Protein AF-A0A090VUW4-F1 (afdb_monomer_lite)

Sequence (175 aa):
MKHIAIIALMTLSLCFFSTKTYAQLHTTPECGNNFSLKWSTFPENSNEYGWHPGTLSNTFTNVDNSDVDVTVSFTGETNSFGFWAGNTPKIGTKSSYLYKGIDLLTNGFNSTGITCTITFSKPVYALSFDIHHINVYNVNGDKYTITGKNTKGDTIYLNLPLLHHLHILLIVQQV

Radius of gyration: 23.92 Å; chains: 1; bounding box: 79×55×37 Å

Structure (mmCIF, N/CA/C/O backbone):
data_AF-A0A090VUW4-F1
#
_entry.id   AF-A0A090VUW4-F1
#
loop_
_atom_site.group_PDB
_atom_site.id
_atom_site.type_symbol
_atom_site.label_atom_id
_atom_site.label_alt_id
_atom_site.label_comp_id
_atom_site.label_asym_id
_atom_site.label_entity_id
_atom_site.label_seq_id
_atom_site.pdbx_PDB_ins_code
_atom_site.Cartn_x
_atom_site.Cartn_y
_atom_site.Cartn_z
_atom_site.occupancy
_atom_site.B_iso_or_equiv
_atom_site.auth_seq_id
_atom_site.auth_comp_id
_atom_site.auth_asym_id
_atom_site.auth_atom_id
_atom_site.pdbx_PDB_model_num
ATOM 1 N N . MET A 1 1 ? -65.539 -36.735 12.644 1.00 59.44 1 MET A N 1
ATOM 2 C CA . MET A 1 1 ? -65.128 -35.652 11.714 1.00 59.44 1 MET A CA 1
ATOM 3 C C . MET A 1 1 ? -64.480 -34.450 12.408 1.00 59.44 1 MET A C 1
ATOM 5 O O . MET A 1 1 ? -63.502 -33.945 11.881 1.00 59.44 1 MET A O 1
ATOM 9 N N . LYS A 1 2 ? -64.949 -34.012 13.590 1.00 58.25 2 LYS A N 1
ATOM 10 C CA . LYS A 1 2 ? -64.397 -32.833 14.297 1.00 58.25 2 LYS A CA 1
ATOM 11 C C . LYS A 1 2 ? -62.899 -32.942 14.647 1.00 58.25 2 LYS A C 1
ATOM 13 O O . LYS A 1 2 ? -62.166 -31.985 14.452 1.00 58.25 2 LYS A O 1
ATOM 18 N N . HIS A 1 3 ? -62.427 -34.115 15.075 1.00 57.66 3 HIS A N 1
ATOM 19 C CA . HIS A 1 3 ? -61.011 -34.321 15.426 1.00 57.66 3 HIS A CA 1
ATOM 20 C C . HIS A 1 3 ? -60.059 -34.297 14.220 1.00 57.66 3 HIS A C 1
ATOM 22 O O . HIS A 1 3 ? -58.948 -33.796 14.336 1.00 57.66 3 HIS A O 1
ATOM 28 N N . ILE A 1 4 ? -60.509 -34.767 13.052 1.00 71.56 4 ILE A N 1
ATOM 29 C CA . ILE A 1 4 ? -59.705 -34.762 11.817 1.00 71.56 4 ILE A CA 1
ATOM 30 C C . ILE A 1 4 ? -59.517 -33.322 11.320 1.00 71.56 4 ILE A C 1
ATOM 32 O O . ILE A 1 4 ? -58.422 -32.949 10.916 1.00 71.56 4 ILE A O 1
ATOM 36 N N . ALA A 1 5 ? -60.562 -32.494 11.426 1.00 72.06 5 ALA A N 1
ATOM 37 C CA . ALA A 1 5 ? -60.497 -31.080 11.063 1.00 72.06 5 ALA A CA 1
ATOM 38 C C . ALA A 1 5 ? -59.528 -30.287 11.957 1.00 72.06 5 ALA A C 1
ATOM 40 O O . ALA A 1 5 ? -58.785 -29.452 11.456 1.00 72.06 5 ALA A O 1
ATOM 41 N N . ILE A 1 6 ? -59.493 -30.577 13.263 1.00 72.19 6 ILE A N 1
ATOM 42 C CA . ILE A 1 6 ? -58.576 -29.912 14.203 1.00 72.19 6 ILE A CA 1
ATOM 43 C C . ILE A 1 6 ? -57.121 -30.299 13.910 1.00 72.19 6 ILE A C 1
ATOM 45 O O . ILE A 1 6 ? -56.259 -29.426 13.858 1.00 72.19 6 ILE A O 1
ATOM 49 N N . ILE A 1 7 ? -56.852 -31.583 13.653 1.00 74.00 7 ILE A N 1
ATOM 50 C CA . ILE A 1 7 ? -55.501 -32.058 13.316 1.00 74.00 7 ILE A CA 1
ATOM 51 C C . ILE A 1 7 ? -55.029 -31.445 11.992 1.00 74.00 7 ILE A C 1
ATOM 53 O O . ILE A 1 7 ? -53.901 -30.967 11.925 1.00 74.00 7 ILE A O 1
ATOM 57 N N . ALA A 1 8 ? -55.900 -31.387 10.978 1.00 74.25 8 ALA A N 1
ATOM 58 C CA . ALA A 1 8 ? -55.597 -30.751 9.696 1.00 74.25 8 ALA A CA 1
ATOM 59 C C . ALA A 1 8 ? -55.332 -29.240 9.831 1.00 74.25 8 ALA A C 1
ATOM 61 O O . ALA A 1 8 ? -54.464 -28.703 9.148 1.00 74.25 8 ALA A O 1
ATOM 62 N N . LEU A 1 9 ? -56.045 -28.552 10.729 1.00 70.31 9 LEU A N 1
ATOM 63 C CA . LEU A 1 9 ? -55.838 -27.126 10.987 1.00 70.31 9 LEU A CA 1
ATOM 64 C C . LEU A 1 9 ? -54.503 -26.864 11.707 1.00 70.31 9 LEU A C 1
ATOM 66 O O . LEU A 1 9 ? -53.804 -25.906 11.380 1.00 70.31 9 LEU A O 1
ATOM 70 N N . MET A 1 10 ? -54.117 -27.736 12.646 1.00 68.31 10 MET A N 1
ATOM 71 C CA . MET A 1 10 ? -52.836 -27.628 13.355 1.00 68.31 10 MET A CA 1
ATOM 72 C C . MET A 1 10 ? -51.636 -27.935 12.448 1.00 68.31 10 MET A C 1
ATOM 74 O O . MET A 1 10 ? -50.634 -27.226 12.518 1.00 68.31 10 MET A O 1
ATOM 78 N N . THR A 1 11 ? -51.722 -28.933 11.563 1.00 63.84 11 THR A N 1
ATOM 79 C CA . THR A 1 11 ? -50.642 -29.220 10.601 1.00 63.84 11 THR A CA 1
ATOM 80 C C . THR A 1 11 ? -50.518 -28.141 9.532 1.00 63.84 11 THR A C 1
ATOM 82 O O . THR A 1 11 ? -49.400 -27.757 9.196 1.00 63.84 11 THR A O 1
ATOM 85 N N . LEU A 1 12 ? -51.636 -27.582 9.060 1.00 65.81 12 LEU A N 1
ATOM 86 C CA . LEU A 1 12 ? -51.623 -26.475 8.105 1.00 65.81 12 LEU A CA 1
ATOM 87 C C . LEU A 1 12 ? -50.985 -25.211 8.711 1.00 65.81 12 LEU A C 1
ATOM 89 O O . LEU A 1 12 ? -50.201 -24.541 8.046 1.00 65.81 12 LEU A O 1
ATOM 93 N N . SER A 1 13 ? -51.238 -24.936 9.996 1.00 63.19 13 SER A N 1
ATOM 94 C CA . SER A 1 13 ? -50.606 -23.833 10.734 1.00 63.19 13 SER A CA 1
ATOM 95 C C . SER A 1 13 ? -49.080 -23.955 10.802 1.00 63.19 13 SER A C 1
ATOM 97 O O . SER A 1 13 ? -48.398 -22.938 10.776 1.00 63.19 13 SER A O 1
ATOM 99 N N . LEU A 1 14 ? -48.520 -25.164 10.883 1.00 61.06 14 LEU A N 1
ATOM 100 C CA . LEU A 1 14 ? -47.067 -25.369 10.981 1.00 61.06 14 LEU A CA 1
ATOM 101 C C . LEU A 1 14 ? -46.339 -25.149 9.642 1.00 61.06 14 LEU A C 1
ATOM 103 O O . LEU A 1 14 ? -45.144 -24.862 9.637 1.00 61.06 14 LEU A O 1
ATOM 107 N N . CYS A 1 15 ? -47.047 -25.222 8.510 1.00 60.03 15 CYS A N 1
ATOM 108 C CA . CYS A 1 15 ? -46.470 -24.996 7.182 1.00 60.03 15 CYS A CA 1
ATOM 109 C C . CYS A 1 15 ? -46.322 -23.508 6.810 1.00 60.03 15 CYS A C 1
ATOM 111 O O . CYS A 1 15 ? -45.575 -23.197 5.884 1.00 60.03 15 CYS A O 1
ATOM 113 N N . PHE A 1 16 ? -46.991 -22.588 7.518 1.00 57.22 16 PHE A N 1
ATOM 114 C CA . PHE A 1 16 ? -47.001 -21.153 7.185 1.00 57.22 16 PHE A CA 1
ATOM 115 C C . PHE A 1 16 ? -46.024 -20.287 8.000 1.00 57.22 16 PHE A C 1
ATOM 117 O O . PHE A 1 16 ? -45.902 -19.097 7.719 1.00 57.22 16 PHE A O 1
ATOM 124 N N . PHE A 1 17 ? -45.278 -20.860 8.952 1.00 53.81 17 PHE A N 1
ATOM 125 C CA . PHE A 1 17 ? -44.336 -20.113 9.805 1.00 53.81 17 PHE A CA 1
ATOM 126 C C . PHE A 1 17 ? -42.871 -20.537 9.639 1.00 53.81 17 PHE A C 1
ATOM 128 O O . PHE A 1 17 ? -42.097 -20.492 10.593 1.00 53.81 17 PHE A O 1
ATOM 135 N N . SER A 1 18 ? -42.449 -20.917 8.430 1.00 53.94 18 SER A N 1
ATOM 136 C CA . SER A 1 18 ? -41.012 -20.980 8.142 1.00 53.94 18 SER A CA 1
ATOM 137 C C . SER A 1 18 ? -40.482 -19.554 7.981 1.00 53.94 18 SER A C 1
ATOM 139 O O . SER A 1 18 ? -40.460 -18.992 6.885 1.00 53.94 18 SER A O 1
ATOM 141 N N . THR A 1 19 ? -40.086 -18.930 9.090 1.00 54.97 19 THR A N 1
ATOM 142 C CA . THR A 1 19 ? -39.249 -17.735 9.028 1.00 54.97 19 THR A CA 1
ATOM 143 C C . THR A 1 19 ? -37.895 -18.174 8.485 1.00 54.97 19 THR A C 1
ATOM 145 O O . THR A 1 19 ? -37.167 -18.946 9.107 1.00 54.97 19 THR A O 1
ATOM 148 N N . LYS A 1 20 ? -37.553 -17.722 7.275 1.00 49.62 20 LYS A N 1
ATOM 149 C CA . LYS A 1 20 ? -36.184 -17.851 6.778 1.00 49.62 20 LYS A CA 1
ATOM 150 C C . LYS A 1 20 ? -35.304 -16.946 7.630 1.00 49.62 20 LYS A C 1
ATOM 152 O O . LYS A 1 20 ? -35.172 -15.759 7.353 1.00 49.62 20 LYS A O 1
ATOM 157 N N . THR A 1 21 ? -34.733 -17.496 8.693 1.00 44.00 21 THR A N 1
ATOM 158 C CA . THR A 1 21 ? -33.637 -16.850 9.403 1.00 44.00 21 THR A CA 1
ATOM 159 C C . THR A 1 21 ? -32.413 -16.969 8.512 1.00 44.00 21 THR A C 1
ATOM 161 O O . THR A 1 21 ? -31.822 -18.043 8.388 1.00 44.00 21 THR A O 1
ATOM 164 N N . TYR A 1 22 ? -32.048 -15.878 7.849 1.00 49.22 22 TYR A N 1
ATOM 165 C CA . TYR A 1 22 ? -30.701 -15.760 7.320 1.00 49.22 22 TYR A CA 1
ATOM 166 C C . TYR A 1 22 ? -29.772 -15.771 8.530 1.00 49.22 22 TYR A C 1
ATOM 168 O O . TYR A 1 22 ? -29.845 -14.881 9.376 1.00 49.22 22 TYR A O 1
ATOM 176 N N . ALA A 1 23 ? -28.948 -16.809 8.655 1.00 37.44 23 ALA A N 1
ATOM 177 C CA . ALA A 1 23 ? -27.811 -16.751 9.553 1.00 37.44 23 ALA A CA 1
ATOM 178 C C . ALA A 1 23 ? -26.905 -15.646 9.009 1.00 37.44 23 ALA A C 1
ATOM 180 O O . ALA A 1 23 ? -26.204 -15.835 8.015 1.00 37.44 23 ALA A O 1
ATOM 181 N N . GLN A 1 24 ? -26.983 -14.461 9.605 1.00 41.06 24 GLN A N 1
ATOM 182 C CA . GLN A 1 24 ? -25.953 -13.468 9.395 1.00 41.06 24 GLN A CA 1
ATOM 183 C C . GLN A 1 24 ? -24.722 -14.028 10.100 1.00 41.06 24 GLN A C 1
ATOM 185 O O . GLN A 1 24 ? -24.706 -14.145 11.323 1.00 41.06 24 GLN A O 1
ATOM 190 N N . LEU A 1 25 ? -23.732 -14.463 9.317 1.00 43.09 25 LEU A N 1
ATOM 191 C CA . LEU A 1 25 ? -22.517 -15.097 9.836 1.00 43.09 25 LEU A CA 1
ATOM 192 C C . LEU A 1 25 ? -21.765 -14.167 10.810 1.00 43.09 25 LEU A C 1
ATOM 194 O O . LEU A 1 25 ? -20.979 -14.639 11.622 1.00 43.09 25 LEU A O 1
ATOM 198 N N . HIS A 1 26 ? -22.060 -12.860 10.763 1.00 39.75 26 HIS A N 1
ATOM 199 C CA . HIS A 1 26 ? -21.433 -11.813 11.560 1.00 39.75 26 HIS A CA 1
ATOM 200 C C . HIS A 1 26 ? -22.448 -10.751 11.987 1.00 39.75 26 HIS A C 1
ATOM 202 O O . HIS A 1 26 ? -23.434 -10.504 11.291 1.00 39.75 26 HIS A O 1
ATOM 208 N N . THR A 1 27 ? -22.179 -10.066 13.096 1.00 49.16 27 THR A N 1
ATOM 209 C CA . THR A 1 27 ? -22.917 -8.858 13.482 1.00 49.16 27 THR A CA 1
ATOM 210 C C . THR A 1 27 ? -22.708 -7.763 12.442 1.00 49.16 27 THR A C 1
ATOM 212 O O . THR A 1 27 ? -21.578 -7.533 12.013 1.00 49.16 27 THR A O 1
ATOM 215 N N . THR A 1 28 ? -23.778 -7.072 12.044 1.00 46.66 28 THR A N 1
ATOM 216 C CA . THR A 1 28 ? -23.680 -5.884 11.188 1.00 46.66 28 THR A CA 1
ATOM 217 C C . THR A 1 28 ? -22.814 -4.852 11.910 1.00 46.66 28 THR A C 1
ATOM 219 O O . THR A 1 28 ? -23.179 -4.458 13.019 1.00 46.66 28 THR A O 1
ATOM 222 N N . PRO A 1 29 ? -21.668 -4.434 11.353 1.00 49.44 29 PRO A N 1
ATOM 223 C CA . PRO A 1 29 ? -20.872 -3.396 11.981 1.00 49.44 29 PRO A CA 1
ATOM 224 C C . PRO A 1 29 ? -21.664 -2.093 11.993 1.00 49.44 29 PRO A C 1
ATOM 226 O O . PRO A 1 29 ? -22.436 -1.811 11.071 1.00 49.44 29 PRO A O 1
ATOM 229 N N . GLU A 1 30 ? -21.469 -1.296 13.039 1.00 52.00 30 GLU A N 1
ATOM 230 C CA . GLU A 1 30 ? -22.034 0.045 13.089 1.00 52.00 30 GLU A CA 1
ATOM 231 C C . GLU A 1 30 ? -21.544 0.850 11.878 1.00 52.00 30 GLU A C 1
ATOM 233 O O . GLU A 1 30 ? -20.402 0.714 11.423 1.00 52.00 30 GLU A O 1
ATOM 238 N N . CYS A 1 31 ? -22.444 1.653 11.313 1.00 41.19 31 CYS A N 1
ATOM 239 C CA . CYS A 1 31 ? -22.185 2.490 10.151 1.00 41.19 31 CYS A CA 1
ATOM 240 C C . CYS A 1 31 ? -21.136 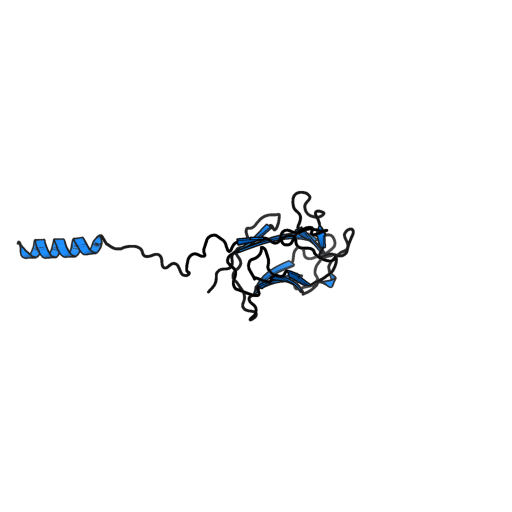3.554 10.532 1.00 41.19 31 CYS A C 1
ATOM 242 O O . CYS A 1 31 ? -21.483 4.634 10.995 1.00 41.19 31 CYS A O 1
ATOM 244 N N . GLY A 1 32 ? -19.852 3.207 10.417 1.00 48.25 32 GLY A N 1
ATOM 245 C CA . GLY A 1 32 ? -18.734 4.011 10.926 1.00 48.25 32 GLY A CA 1
ATOM 246 C C . GLY A 1 32 ? -17.346 3.367 10.805 1.00 48.25 32 GLY A C 1
ATOM 247 O O . GLY A 1 32 ? -16.353 4.078 10.857 1.00 48.25 32 GLY A O 1
ATOM 248 N N . ASN A 1 33 ? -17.246 2.056 10.556 1.00 59.53 33 ASN A N 1
ATOM 249 C CA . ASN A 1 33 ? -15.958 1.348 10.421 1.00 59.53 33 ASN A CA 1
ATOM 250 C C . ASN A 1 33 ? -15.387 1.331 8.985 1.00 59.53 33 ASN A C 1
ATOM 252 O O . ASN A 1 33 ? -14.652 0.408 8.617 1.00 59.53 33 ASN A O 1
ATOM 256 N N . ASN A 1 34 ? -15.771 2.316 8.168 1.00 68.50 34 ASN A N 1
ATOM 257 C CA . ASN A 1 34 ? -15.229 2.535 6.829 1.00 68.50 34 ASN A CA 1
ATOM 258 C C . ASN A 1 34 ? -14.196 3.659 6.910 1.00 68.50 34 ASN A C 1
ATOM 260 O O . ASN A 1 34 ? -14.567 4.811 7.128 1.00 68.50 34 ASN A O 1
ATOM 264 N N . PHE A 1 35 ? -12.928 3.323 6.709 1.00 76.69 35 PHE A N 1
ATOM 265 C CA . PHE A 1 35 ? -11.821 4.278 6.755 1.00 76.69 35 PHE A CA 1
ATOM 266 C C . PHE A 1 35 ? -11.252 4.507 5.357 1.00 76.69 35 PHE A C 1
ATOM 268 O O . PHE A 1 35 ? -11.381 3.645 4.484 1.00 76.69 35 PHE A O 1
ATOM 275 N N . SER A 1 36 ? -10.591 5.641 5.136 1.00 82.50 36 SER A N 1
ATOM 276 C CA . SER A 1 36 ? -9.929 5.941 3.870 1.00 82.50 36 SER A CA 1
ATOM 277 C C . SER A 1 36 ? -8.526 6.486 4.088 1.00 82.50 36 SER A C 1
ATOM 279 O O . SER A 1 36 ? -8.329 7.489 4.769 1.00 82.50 36 SER A O 1
ATOM 281 N N . LEU A 1 37 ? -7.540 5.910 3.400 1.00 86.75 37 LEU A N 1
ATOM 282 C CA . LEU A 1 37 ? -6.217 6.529 3.316 1.00 86.75 37 LEU A CA 1
ATOM 283 C C . LEU A 1 37 ? -6.250 7.642 2.267 1.00 86.75 37 LEU A C 1
ATOM 285 O O . LEU A 1 37 ? -6.128 7.393 1.069 1.00 86.75 37 LEU A O 1
ATOM 289 N N . LYS A 1 38 ? -6.443 8.886 2.715 1.00 88.81 38 LYS A N 1
ATOM 290 C CA . LYS A 1 38 ? -6.396 10.070 1.847 1.00 88.81 38 LYS A CA 1
ATOM 291 C C . LYS A 1 38 ? -4.948 10.457 1.576 1.00 88.81 38 LYS A C 1
ATOM 293 O O . LYS A 1 38 ? -4.276 11.063 2.410 1.00 88.81 38 LYS A O 1
ATOM 298 N N . TRP A 1 39 ? -4.458 10.092 0.399 1.00 90.56 39 TRP A N 1
ATOM 299 C CA . TRP A 1 39 ? -3.074 10.340 0.021 1.00 90.56 39 TRP A CA 1
ATOM 300 C C . TRP A 1 39 ? -2.781 11.825 -0.210 1.00 90.56 39 TRP A C 1
ATOM 302 O O . TRP A 1 39 ? -3.442 12.494 -1.009 1.00 90.56 39 TRP A O 1
ATOM 312 N N . SER A 1 40 ? -1.723 12.327 0.427 1.00 90.94 40 SER A N 1
ATOM 313 C CA . SER A 1 40 ? -1.212 13.679 0.216 1.00 90.94 40 SER A CA 1
ATOM 314 C C . SER A 1 40 ? 0.311 13.693 0.127 1.00 90.94 40 SER A C 1
ATOM 316 O O . SER A 1 40 ? 1.008 13.121 0.957 1.00 90.94 40 SER A O 1
ATOM 318 N N . THR A 1 41 ? 0.857 14.373 -0.883 1.00 88.69 41 THR A N 1
ATOM 319 C CA . THR A 1 41 ? 2.307 14.613 -0.983 1.00 88.69 41 THR A CA 1
ATOM 320 C C . THR A 1 41 ? 2.805 15.510 0.153 1.00 88.69 41 THR A C 1
ATOM 322 O O . THR A 1 41 ? 3.944 15.368 0.588 1.00 88.69 41 THR A O 1
ATOM 325 N N . PHE A 1 42 ? 1.940 16.400 0.641 1.00 89.62 42 PHE A N 1
ATOM 326 C CA . PHE A 1 42 ? 2.205 17.322 1.737 1.00 89.62 42 PHE A CA 1
ATOM 327 C C . PHE A 1 42 ? 0.995 17.291 2.676 1.00 89.62 42 PHE A C 1
ATOM 329 O O . PHE A 1 42 ? 0.076 18.080 2.484 1.00 89.62 42 PHE A O 1
ATOM 336 N N . PRO A 1 43 ? 0.925 16.328 3.611 1.00 90.50 43 PRO A N 1
ATOM 337 C CA . PRO A 1 43 ? -0.181 16.253 4.559 1.00 90.50 43 PRO A CA 1
ATOM 338 C C . PRO A 1 43 ? -0.294 17.533 5.392 1.00 90.50 43 PRO A C 1
ATOM 340 O O . PRO A 1 43 ? 0.678 17.932 6.033 1.00 90.50 43 PRO A O 1
ATOM 343 N N . GLU A 1 44 ? -1.470 18.160 5.398 1.00 89.06 44 GLU A N 1
ATOM 344 C CA . GLU A 1 44 ? -1.718 19.401 6.159 1.00 89.06 44 GLU A CA 1
ATOM 345 C C . GLU A 1 44 ? -2.583 19.180 7.411 1.00 89.06 44 GLU A C 1
ATOM 347 O O . GLU A 1 44 ? -2.687 20.052 8.273 1.00 89.06 44 GLU A O 1
ATOM 352 N N . ASN A 1 45 ? -3.208 18.009 7.531 1.00 86.38 45 ASN A N 1
ATOM 353 C CA . ASN A 1 45 ? -4.096 17.646 8.632 1.00 86.38 45 ASN A CA 1
ATOM 354 C C . ASN A 1 45 ? -3.911 16.173 9.038 1.00 86.38 45 ASN A C 1
ATOM 356 O O . ASN A 1 45 ? -3.215 15.408 8.374 1.00 86.38 45 ASN A O 1
ATOM 360 N N . SER A 1 46 ? -4.531 15.775 10.152 1.00 82.81 46 SER A N 1
ATOM 361 C CA . SER A 1 46 ? -4.349 14.452 10.769 1.00 82.81 46 SER A CA 1
ATOM 362 C C . SER A 1 46 ? -4.902 13.275 9.956 1.00 82.81 46 SER A C 1
ATOM 364 O O . SER A 1 46 ? -4.565 12.133 10.254 1.00 82.81 46 SER A O 1
ATOM 366 N N . ASN A 1 47 ? -5.741 13.543 8.949 1.00 85.19 47 ASN A N 1
ATOM 367 C CA . ASN A 1 47 ? -6.395 12.522 8.126 1.00 85.19 47 ASN A CA 1
ATOM 368 C C . ASN A 1 47 ? -5.881 12.532 6.680 1.00 85.19 47 ASN A C 1
ATOM 370 O O . ASN A 1 47 ? -6.545 12.029 5.775 1.00 85.19 47 ASN A O 1
ATOM 374 N N . GLU A 1 48 ? -4.703 13.115 6.464 1.00 90.38 48 GLU A N 1
ATOM 375 C CA . GLU A 1 48 ? -3.945 13.028 5.226 1.00 90.38 48 GLU A CA 1
ATOM 376 C C . GLU A 1 48 ? -2.658 12.247 5.465 1.00 90.38 48 GLU A C 1
ATOM 378 O O . GLU A 1 48 ? -1.952 12.444 6.454 1.00 90.38 48 GLU A O 1
ATOM 383 N N . TYR A 1 49 ? -2.332 11.360 4.530 1.00 92.06 49 TYR A N 1
ATOM 384 C CA . TYR A 1 49 ? -1.244 10.408 4.704 1.00 92.06 49 TYR A CA 1
ATOM 385 C C . TYR A 1 49 ? -0.200 10.578 3.612 1.00 92.06 49 TYR A C 1
ATOM 387 O O . TYR A 1 49 ? -0.514 10.562 2.421 1.00 92.06 49 TYR A O 1
ATOM 395 N N . GLY A 1 50 ? 1.048 10.757 4.044 1.00 92.56 50 GLY A N 1
ATOM 396 C CA . GLY A 1 50 ? 2.213 10.924 3.185 1.00 92.56 50 GLY A CA 1
ATOM 397 C C . GLY A 1 50 ? 2.942 9.614 2.896 1.00 92.56 50 GLY A C 1
ATOM 398 O O . GLY A 1 50 ? 2.892 8.665 3.674 1.00 92.56 50 GLY A O 1
ATOM 399 N N . TRP A 1 51 ? 3.694 9.574 1.799 1.00 93.44 51 TRP A N 1
ATOM 400 C CA . TRP A 1 51 ? 4.601 8.472 1.489 1.00 93.44 51 TRP A CA 1
ATOM 401 C C . TRP A 1 51 ? 5.933 9.026 1.016 1.00 93.44 51 TRP A C 1
ATOM 403 O O . TRP A 1 51 ? 5.997 9.711 -0.009 1.00 93.44 51 TRP A O 1
ATOM 413 N N . HIS A 1 52 ? 7.000 8.724 1.751 1.00 92.56 52 HIS A N 1
ATOM 414 C CA . HIS A 1 52 ? 8.335 9.126 1.335 1.00 92.56 52 HIS A CA 1
ATOM 415 C C . HIS A 1 52 ? 8.753 8.339 0.077 1.00 92.56 52 HIS A C 1
ATOM 417 O O . HIS A 1 52 ? 8.676 7.108 0.094 1.00 92.56 52 HIS A O 1
ATOM 423 N N . PRO A 1 53 ? 9.179 9.002 -1.015 1.00 93.25 53 PRO A N 1
ATOM 424 C CA . PRO A 1 53 ? 9.487 8.324 -2.272 1.00 93.25 53 PRO A CA 1
ATOM 425 C C . PRO A 1 53 ? 10.517 7.194 -2.128 1.00 93.25 53 PRO A C 1
ATOM 427 O O . PRO A 1 53 ? 11.595 7.392 -1.573 1.00 93.25 53 PRO A O 1
ATOM 430 N N . GLY A 1 54 ? 10.200 6.017 -2.667 1.00 93.31 54 GLY A N 1
ATOM 431 C CA . GLY A 1 54 ? 11.060 4.829 -2.656 1.00 93.31 54 GLY A CA 1
ATOM 432 C C . GLY A 1 54 ? 11.025 4.022 -1.357 1.00 93.31 54 GLY A C 1
ATOM 433 O O . GLY A 1 54 ? 11.578 2.924 -1.311 1.00 93.31 54 GLY A O 1
ATOM 434 N N . THR A 1 55 ? 10.358 4.513 -0.311 1.00 95.62 55 THR A N 1
ATOM 435 C CA . THR A 1 55 ? 10.168 3.741 0.918 1.00 95.62 55 THR A CA 1
ATOM 436 C C . THR A 1 55 ? 9.265 2.537 0.647 1.00 95.62 55 THR A C 1
ATOM 438 O O . THR A 1 55 ? 8.238 2.655 -0.020 1.00 95.62 55 THR A O 1
ATOM 441 N N . LEU A 1 56 ? 9.639 1.371 1.180 1.00 96.62 56 LEU A N 1
ATOM 442 C CA . LEU A 1 56 ? 8.918 0.112 0.958 1.00 96.62 56 LEU A CA 1
ATOM 443 C C . LEU A 1 56 ? 7.879 -0.205 2.035 1.00 96.62 56 LEU A C 1
ATOM 445 O O . LEU A 1 56 ? 7.095 -1.125 1.851 1.00 96.62 56 LEU A O 1
ATOM 449 N N . SER A 1 57 ? 7.859 0.518 3.152 1.00 96.06 57 SER A N 1
ATOM 450 C CA . SER A 1 57 ? 6.892 0.306 4.227 1.00 96.06 57 SER A CA 1
ATOM 451 C C . SER A 1 57 ? 6.615 1.603 4.971 1.00 96.06 57 SER A C 1
ATOM 453 O O . SER A 1 57 ? 7.551 2.333 5.289 1.00 96.06 57 SER A O 1
ATOM 455 N N . ASN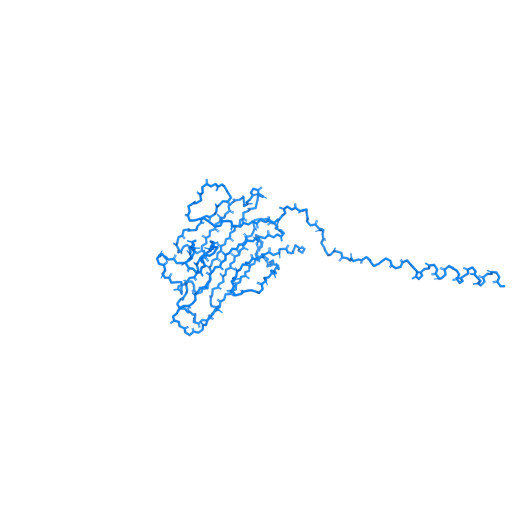 A 1 58 ? 5.354 1.863 5.300 1.00 95.88 58 ASN A N 1
ATOM 456 C CA . ASN A 1 58 ? 4.976 2.983 6.156 1.00 95.88 58 ASN A CA 1
ATOM 457 C C . ASN A 1 58 ? 3.821 2.588 7.081 1.00 95.88 58 ASN A C 1
ATOM 459 O O . ASN A 1 58 ? 2.978 1.774 6.700 1.00 95.88 58 ASN A O 1
ATOM 463 N N . THR A 1 59 ? 3.789 3.171 8.277 1.00 95.00 59 THR A N 1
ATOM 464 C CA . THR A 1 59 ? 2.717 2.969 9.257 1.00 95.00 59 THR A CA 1
ATOM 465 C C . THR A 1 59 ? 1.993 4.284 9.487 1.00 95.00 59 THR A C 1
ATOM 467 O O . THR A 1 59 ? 2.603 5.277 9.876 1.00 95.00 59 THR A O 1
ATOM 470 N N . PHE A 1 60 ? 0.684 4.268 9.268 1.00 92.75 60 PHE A N 1
ATOM 471 C CA . PHE A 1 60 ? -0.223 5.378 9.520 1.00 92.75 60 PHE A CA 1
ATOM 472 C C . PHE A 1 60 ? -0.939 5.131 10.834 1.00 92.75 60 PHE A C 1
ATOM 474 O O . PHE A 1 60 ? -1.632 4.127 10.973 1.00 92.75 60 PHE A O 1
ATOM 481 N N . THR A 1 61 ? -0.742 6.020 11.800 1.00 92.62 61 THR A N 1
ATOM 482 C CA . THR A 1 61 ? -1.314 5.869 13.138 1.00 92.62 61 THR A CA 1
ATOM 483 C C . THR A 1 61 ? -2.682 6.519 13.233 1.00 92.62 61 THR A C 1
ATOM 485 O O . THR A 1 61 ? -2.860 7.615 12.700 1.00 92.62 61 THR A O 1
ATOM 488 N N . ASN A 1 62 ? -3.599 5.896 13.973 1.00 87.44 62 ASN A N 1
ATOM 489 C CA . ASN A 1 62 ? -4.932 6.433 14.259 1.00 87.44 62 ASN A CA 1
ATOM 490 C C . ASN A 1 62 ? -5.681 6.919 12.998 1.00 87.44 62 ASN A C 1
ATOM 492 O O . ASN A 1 62 ? -6.121 8.069 12.914 1.00 87.44 62 ASN A O 1
ATOM 496 N N . VAL A 1 63 ? -5.778 6.050 11.987 1.00 87.12 63 VAL A N 1
ATOM 497 C CA . VAL A 1 63 ? -6.359 6.397 10.684 1.00 87.12 63 VAL A CA 1
ATOM 498 C C . VAL A 1 63 ? -7.807 6.855 10.853 1.00 87.12 63 VAL A C 1
ATOM 500 O O . VAL A 1 63 ? -8.594 6.152 11.479 1.00 87.12 63 VAL A O 1
ATOM 503 N N . ASP A 1 64 ? -8.159 8.028 10.322 1.00 84.12 64 ASP A N 1
ATOM 504 C CA . ASP A 1 64 ? -9.486 8.650 10.466 1.00 84.12 64 ASP A CA 1
ATOM 505 C C . ASP A 1 64 ? -9.999 8.741 11.927 1.00 84.12 64 ASP A C 1
ATOM 507 O O . ASP A 1 64 ? -11.204 8.704 12.174 1.00 84.12 64 ASP A O 1
ATOM 511 N N . ASN A 1 65 ? -9.101 8.898 12.909 1.00 84.06 65 ASN A N 1
ATOM 512 C CA . ASN A 1 65 ? -9.421 8.920 14.348 1.00 84.06 65 ASN A CA 1
ATOM 513 C C . ASN A 1 65 ? -10.085 7.628 14.875 1.00 84.06 65 ASN A C 1
ATOM 515 O O . ASN A 1 65 ? -10.908 7.674 15.789 1.00 84.06 65 ASN A O 1
ATOM 519 N N . SER A 1 66 ? -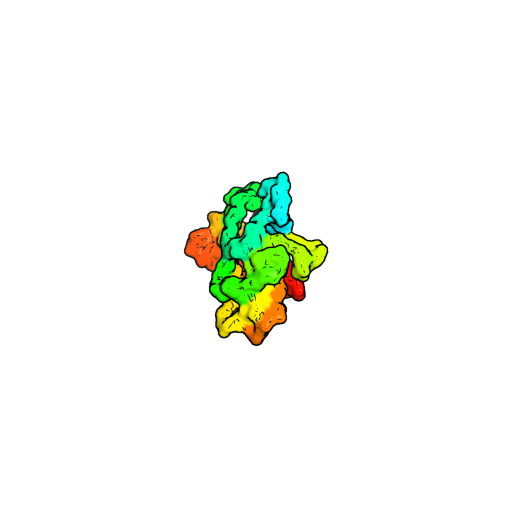9.759 6.479 14.284 1.00 81.62 66 SER A N 1
ATOM 520 C CA . SER A 1 66 ? -10.358 5.175 14.611 1.00 81.62 66 SER A CA 1
ATOM 521 C C . SER A 1 66 ? -9.654 4.382 15.720 1.00 81.62 66 SER A C 1
ATOM 523 O O . SER A 1 66 ? -10.058 3.264 16.043 1.00 81.62 66 SER A O 1
ATOM 525 N N . ASP A 1 67 ? -8.552 4.901 16.256 1.00 86.25 67 ASP A N 1
ATOM 526 C CA . ASP A 1 67 ? -7.556 4.180 17.051 1.00 86.25 67 ASP A CA 1
ATOM 527 C C . ASP A 1 67 ? -6.991 2.927 16.351 1.00 86.25 67 ASP A C 1
ATOM 529 O O . ASP A 1 67 ? -6.505 2.004 17.022 1.00 86.25 67 ASP A O 1
ATOM 533 N N . VAL A 1 68 ? -7.085 2.857 15.018 1.00 84.25 68 VAL A N 1
ATOM 534 C CA . VAL A 1 68 ? -6.494 1.801 14.192 1.00 84.25 68 VAL A CA 1
ATOM 535 C C . VAL A 1 68 ? -5.267 2.341 13.478 1.00 84.25 68 VAL A C 1
ATOM 537 O O . VAL A 1 68 ? -5.321 3.358 12.790 1.00 84.25 68 VAL A O 1
ATOM 540 N N . ASP A 1 69 ? -4.169 1.606 13.597 1.00 90.38 69 ASP A N 1
ATOM 541 C CA . ASP A 1 69 ? -2.962 1.856 12.829 1.00 90.38 69 ASP A CA 1
ATOM 542 C C . ASP A 1 69 ? -2.960 0.935 11.610 1.00 90.38 69 ASP A C 1
ATOM 544 O O . ASP A 1 69 ? -3.306 -0.250 11.704 1.00 90.38 69 ASP A O 1
ATOM 548 N N . VAL A 1 70 ? -2.557 1.483 10.468 1.00 89.75 70 VAL A N 1
ATOM 549 C CA . VAL A 1 70 ? -2.480 0.770 9.195 1.00 89.75 70 VAL A CA 1
ATOM 550 C C . VAL A 1 70 ? -1.044 0.799 8.696 1.00 89.75 70 VAL A C 1
ATOM 552 O O . VAL A 1 70 ? -0.498 1.862 8.408 1.00 89.75 70 VAL A O 1
ATOM 555 N N . THR A 1 71 ? -0.431 -0.371 8.553 1.00 93.06 71 THR A N 1
ATOM 556 C CA . THR A 1 71 ? 0.890 -0.517 7.936 1.00 93.06 71 THR A CA 1
ATOM 557 C C . THR A 1 71 ? 0.731 -1.027 6.516 1.00 93.06 71 THR A C 1
ATOM 559 O O . THR A 1 71 ? 0.177 -2.102 6.314 1.00 93.06 71 THR A O 1
ATOM 562 N N . VAL A 1 72 ? 1.256 -0.300 5.535 1.00 92.19 72 VAL A N 1
ATOM 563 C CA . VAL A 1 72 ? 1.334 -0.757 4.140 1.00 92.19 72 VAL A CA 1
ATOM 564 C C . VAL A 1 72 ? 2.788 -1.094 3.836 1.00 92.19 72 VAL A C 1
ATOM 566 O O . VAL A 1 72 ? 3.680 -0.320 4.182 1.00 92.19 72 VAL A O 1
ATOM 569 N N . SER A 1 73 ? 3.043 -2.239 3.202 1.00 94.44 73 SER A N 1
ATOM 570 C CA . SER A 1 73 ? 4.396 -2.712 2.897 1.00 94.44 73 SER A CA 1
ATOM 571 C C . SER A 1 73 ? 4.487 -3.413 1.545 1.00 94.44 73 SER A C 1
ATOM 573 O O . SER A 1 73 ? 3.564 -4.112 1.137 1.00 94.44 73 SER A O 1
ATOM 575 N N . PHE A 1 74 ? 5.621 -3.253 0.866 1.00 93.38 74 PHE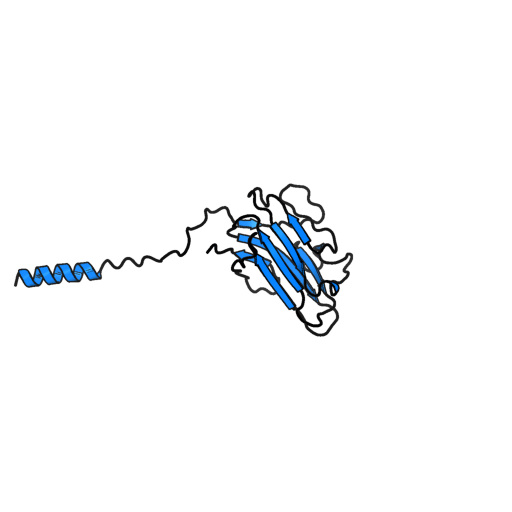 A N 1
ATOM 576 C CA . PHE A 1 74 ? 5.935 -3.869 -0.418 1.00 93.38 74 PHE A CA 1
ATOM 577 C C . PHE A 1 74 ? 7.119 -4.826 -0.268 1.00 93.38 74 PHE A 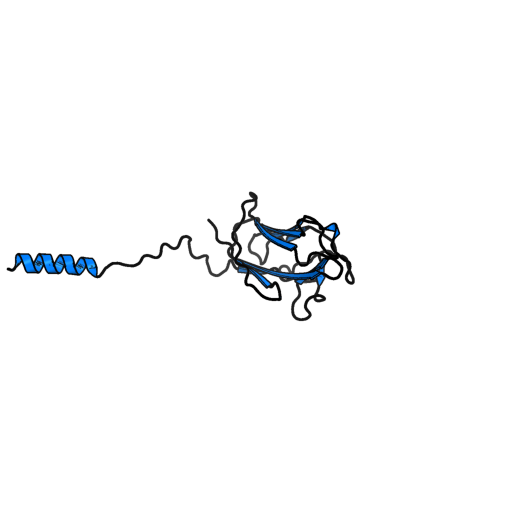C 1
ATOM 579 O O . PHE A 1 74 ? 8.171 -4.462 0.256 1.00 93.38 74 PHE A O 1
ATOM 586 N N . THR A 1 75 ? 6.952 -6.054 -0.753 1.00 93.81 75 THR A N 1
ATOM 587 C CA . THR A 1 75 ? 7.969 -7.121 -0.733 1.00 93.81 75 THR A CA 1
ATOM 588 C C . THR A 1 75 ? 8.006 -7.868 -2.071 1.00 93.81 75 THR A C 1
ATOM 590 O O . THR A 1 75 ? 7.223 -7.568 -2.976 1.00 93.81 75 THR A O 1
ATOM 593 N N . GLY A 1 76 ? 8.920 -8.833 -2.215 1.00 92.12 76 GLY A N 1
ATOM 594 C CA . GLY A 1 76 ? 9.146 -9.565 -3.463 1.00 92.12 76 GLY A CA 1
ATOM 595 C C . GLY A 1 76 ? 10.202 -8.877 -4.324 1.00 92.12 76 GLY A C 1
ATOM 596 O O . GLY A 1 76 ? 11.265 -8.506 -3.829 1.00 92.12 76 GLY A O 1
ATOM 597 N N . GLU A 1 77 ? 9.917 -8.685 -5.607 1.00 91.19 77 GLU A N 1
ATOM 598 C CA . GLU A 1 77 ? 10.845 -8.081 -6.570 1.00 91.19 77 GLU A CA 1
ATOM 599 C C . GLU A 1 77 ? 10.844 -6.543 -6.511 1.00 91.19 77 GLU A C 1
ATOM 601 O O . GLU A 1 77 ? 10.719 -5.874 -7.533 1.00 91.19 77 GLU A O 1
ATOM 606 N N . THR A 1 78 ? 10.995 -5.940 -5.330 1.00 93.19 78 THR A N 1
ATOM 607 C CA . THR A 1 78 ? 10.944 -4.471 -5.157 1.00 93.19 78 THR A CA 1
ATOM 608 C C . THR A 1 78 ? 12.079 -3.728 -5.868 1.00 93.19 78 THR A C 1
ATOM 610 O O . THR A 1 78 ? 11.925 -2.563 -6.216 1.00 93.19 78 THR A O 1
ATOM 613 N N . ASN A 1 79 ? 13.183 -4.408 -6.193 1.00 91.56 79 ASN A N 1
ATOM 614 C CA . ASN A 1 79 ? 14.243 -3.861 -7.051 1.00 91.56 79 ASN A CA 1
ATOM 615 C C . ASN A 1 79 ? 13.768 -3.571 -8.489 1.00 91.56 79 ASN A C 1
ATOM 617 O O . ASN A 1 79 ? 14.464 -2.887 -9.234 1.00 91.56 79 ASN A O 1
ATOM 621 N N . SER A 1 80 ? 12.602 -4.089 -8.891 1.00 88.62 80 SER A N 1
ATOM 622 C CA . SER A 1 80 ? 11.965 -3.747 -10.168 1.00 88.62 80 SER A CA 1
ATOM 623 C C . SER A 1 80 ? 11.324 -2.357 -10.169 1.00 88.62 80 SER A C 1
ATOM 625 O O . SER A 1 80 ? 10.956 -1.883 -11.248 1.00 88.62 80 SER A O 1
ATOM 627 N N . PHE A 1 81 ? 11.182 -1.698 -9.008 1.00 91.19 81 PHE A N 1
ATOM 628 C CA . PHE A 1 81 ? 10.613 -0.357 -8.937 1.00 91.19 81 PHE A CA 1
ATOM 629 C C . PHE A 1 81 ? 11.446 0.650 -9.734 1.00 91.19 81 PHE A C 1
ATOM 631 O O . PHE A 1 81 ? 12.672 0.703 -9.651 1.00 91.19 81 PHE A O 1
ATOM 638 N N . GLY A 1 82 ? 10.748 1.453 -10.528 1.00 88.25 82 GLY A N 1
ATOM 639 C CA . GLY A 1 82 ? 11.333 2.436 -11.420 1.00 88.25 82 GLY A CA 1
ATOM 640 C C . GLY A 1 82 ? 11.418 3.834 -10.815 1.00 88.25 82 GLY A C 1
ATOM 641 O O . GLY A 1 82 ? 10.962 4.123 -9.704 1.00 88.25 82 GLY A O 1
ATOM 642 N N . PHE A 1 83 ? 11.983 4.734 -11.614 1.00 89.12 83 PHE A N 1
ATOM 643 C CA . PHE A 1 83 ? 12.033 6.160 -11.328 1.00 89.12 83 PHE A CA 1
ATOM 644 C C . PHE A 1 83 ? 11.086 6.910 -12.263 1.00 89.12 83 PHE A C 1
ATOM 646 O O . PHE A 1 83 ? 11.211 6.819 -13.483 1.00 89.12 83 PHE A O 1
ATOM 653 N N . TRP A 1 84 ? 10.180 7.709 -11.698 1.00 79.88 84 TRP A N 1
ATOM 654 C CA . TRP A 1 84 ? 9.284 8.563 -12.477 1.00 79.88 84 TRP A CA 1
ATOM 655 C C . TRP A 1 84 ? 9.159 9.950 -11.857 1.00 79.88 84 TRP A C 1
ATOM 657 O O . TRP A 1 84 ? 8.166 10.270 -11.203 1.00 79.88 84 TRP A O 1
ATOM 667 N N . ALA A 1 85 ? 10.190 10.783 -12.032 1.00 82.19 85 ALA A N 1
ATOM 668 C CA . ALA A 1 85 ? 10.344 12.036 -11.283 1.00 82.19 85 ALA A CA 1
ATOM 669 C C . ALA A 1 85 ? 10.288 11.779 -9.760 1.00 82.19 85 ALA A C 1
ATOM 671 O O . ALA A 1 85 ? 9.506 12.386 -9.026 1.00 82.19 85 ALA A O 1
ATOM 672 N N . GLY A 1 86 ? 11.043 10.771 -9.318 1.00 87.69 86 GLY A N 1
ATOM 673 C CA . GLY A 1 86 ? 11.078 10.240 -7.955 1.00 87.69 86 GLY A CA 1
ATOM 674 C C . GLY A 1 86 ? 11.044 8.711 -7.949 1.00 87.69 86 GLY A C 1
ATOM 675 O O . GLY A 1 86 ? 10.420 8.109 -8.826 1.00 87.69 86 GLY A O 1
ATOM 676 N N . ASN A 1 87 ? 11.704 8.100 -6.964 1.00 92.38 87 ASN A N 1
ATOM 677 C CA . ASN A 1 87 ? 11.641 6.654 -6.748 1.00 92.38 87 ASN A CA 1
ATOM 678 C C . ASN A 1 87 ? 10.209 6.254 -6.374 1.00 92.38 87 ASN A C 1
ATOM 680 O O . ASN A 1 87 ? 9.593 6.902 -5.525 1.00 92.38 87 ASN A O 1
ATOM 684 N N . THR A 1 88 ? 9.675 5.209 -7.002 1.00 90.06 88 THR A N 1
ATOM 685 C CA . THR A 1 88 ? 8.413 4.587 -6.572 1.00 90.06 88 THR A CA 1
ATOM 686 C C . THR A 1 88 ? 8.698 3.468 -5.559 1.00 90.06 88 THR A C 1
ATOM 688 O O . THR A 1 88 ? 9.761 2.859 -5.668 1.00 90.06 88 THR A O 1
ATOM 691 N N . PRO A 1 89 ? 7.811 3.172 -4.589 1.00 93.12 89 PRO A N 1
ATOM 692 C CA . PRO A 1 89 ? 6.486 3.759 -4.362 1.00 93.12 89 PRO A CA 1
ATOM 693 C C . PRO A 1 89 ? 6.535 5.230 -3.937 1.00 93.12 89 PRO A C 1
ATOM 695 O O . PRO A 1 89 ? 7.432 5.635 -3.198 1.00 93.12 89 PRO A O 1
ATOM 698 N N . LYS A 1 90 ? 5.580 6.043 -4.393 1.00 92.44 90 LYS A N 1
ATOM 699 C CA . LYS A 1 90 ? 5.420 7.437 -3.943 1.00 92.44 90 LYS A CA 1
ATOM 700 C C . LYS A 1 90 ? 3.987 7.908 -4.113 1.00 92.44 90 LYS A C 1
ATOM 702 O O . LYS A 1 90 ? 3.276 7.375 -4.952 1.00 92.44 90 LYS A O 1
ATOM 707 N N . ILE A 1 91 ? 3.585 8.959 -3.406 1.00 90.81 91 ILE A N 1
ATOM 708 C CA . ILE A 1 91 ? 2.305 9.608 -3.710 1.00 90.81 91 ILE A CA 1
ATOM 709 C C . ILE A 1 91 ? 2.446 10.446 -4.971 1.00 90.81 91 ILE A C 1
ATOM 711 O O . ILE A 1 91 ? 3.361 11.267 -5.093 1.00 90.81 91 ILE A O 1
ATOM 715 N N . GLY A 1 92 ? 1.514 10.260 -5.895 1.00 83.25 92 GLY A N 1
ATOM 716 C CA . GLY A 1 92 ? 1.471 11.031 -7.118 1.00 83.25 92 GLY A CA 1
ATOM 717 C C . GLY A 1 92 ? 0.133 10.942 -7.833 1.00 83.25 92 GLY A C 1
ATOM 718 O O . GLY A 1 92 ? -0.820 10.305 -7.387 1.00 83.25 92 GLY A O 1
ATOM 719 N N . THR A 1 93 ? 0.084 11.671 -8.940 1.00 73.81 93 THR A N 1
ATOM 720 C CA . THR A 1 93 ? -1.009 11.695 -9.917 1.00 73.81 93 THR A CA 1
ATOM 721 C C . THR A 1 93 ? -0.475 11.360 -11.309 1.00 73.81 93 THR A C 1
ATOM 723 O O . THR A 1 93 ? -1.056 11.728 -12.328 1.00 73.81 93 THR A O 1
ATOM 726 N N . LYS A 1 94 ? 0.721 10.759 -11.388 1.00 69.06 94 LYS A N 1
ATOM 727 C CA . LYS A 1 94 ? 1.392 10.565 -12.678 1.00 69.06 94 LYS A CA 1
ATOM 728 C C . LYS A 1 94 ? 0.753 9.432 -13.459 1.00 69.06 94 LYS A C 1
ATOM 730 O O . LYS A 1 94 ? 0.604 9.536 -14.670 1.00 69.06 94 LYS A O 1
ATOM 735 N N . SER A 1 95 ? 0.347 8.395 -12.751 1.00 66.12 95 SER A N 1
ATOM 736 C CA . SER A 1 95 ? -0.393 7.254 -13.283 1.00 66.12 95 SER A CA 1
ATOM 737 C C . SER A 1 95 ? -1.896 7.529 -13.475 1.00 66.12 95 SER A C 1
ATOM 739 O O . SER A 1 95 ? -2.524 6.909 -14.327 1.00 66.12 95 SER A O 1
ATOM 741 N N . SER A 1 96 ? -2.459 8.479 -12.718 1.00 67.25 96 SER A N 1
ATOM 742 C CA . SER A 1 96 ? -3.851 8.924 -12.789 1.00 67.25 96 SER A CA 1
ATOM 743 C C . SER A 1 96 ? -3.937 10.417 -12.489 1.00 67.25 96 SER A C 1
ATOM 745 O O . SER A 1 96 ? -3.625 10.863 -11.387 1.00 67.25 96 SER A O 1
ATOM 747 N N . TYR A 1 97 ? -4.401 11.205 -13.460 1.00 66.44 97 TYR A N 1
ATOM 748 C CA . TYR A 1 97 ? -4.588 12.650 -13.284 1.00 66.44 97 TYR A CA 1
ATOM 749 C C . TYR A 1 97 ? -5.848 13.006 -12.483 1.00 66.44 97 TYR A C 1
ATOM 751 O O . TYR A 1 97 ? -6.005 14.157 -12.081 1.00 66.44 97 TYR A O 1
ATOM 759 N N . LEU A 1 98 ? -6.747 12.038 -12.278 1.00 65.25 98 LEU A N 1
ATOM 760 C CA . LEU A 1 98 ? -8.043 12.245 -11.631 1.00 65.25 98 LEU A CA 1
ATOM 761 C C . LEU A 1 98 ? -7.991 12.011 -10.116 1.00 65.25 98 LEU A C 1
ATOM 763 O O . LEU A 1 98 ? -8.749 12.643 -9.384 1.00 65.25 98 LEU A O 1
ATOM 767 N N . TYR A 1 99 ? -7.092 11.141 -9.644 1.00 70.62 99 TYR A N 1
ATOM 768 C CA . TYR A 1 99 ? -7.022 10.719 -8.243 1.00 70.62 99 TYR A CA 1
ATOM 769 C C . TYR A 1 99 ? -5.571 10.666 -7.758 1.00 70.62 99 TYR A C 1
ATOM 771 O O . TYR A 1 99 ? -4.662 10.355 -8.527 1.00 70.62 99 TYR A O 1
ATOM 779 N N . LYS A 1 100 ? -5.341 10.981 -6.478 1.00 81.25 100 LYS A N 1
ATOM 780 C CA . LYS A 1 100 ? -4.034 10.800 -5.830 1.00 81.25 100 LYS A CA 1
ATOM 781 C C . LYS A 1 100 ? -3.944 9.374 -5.303 1.00 81.25 100 LYS A C 1
ATOM 783 O O . LYS A 1 100 ? -4.835 8.943 -4.584 1.00 81.25 100 LYS A O 1
ATOM 788 N N . GLY A 1 101 ? -2.854 8.687 -5.615 1.00 86.69 101 GLY A N 1
ATOM 789 C CA . GLY A 1 101 ? -2.605 7.309 -5.197 1.00 86.69 101 GLY A CA 1
ATOM 790 C C . GLY A 1 101 ? -1.141 7.079 -4.868 1.00 86.69 101 GLY A C 1
ATOM 791 O O . GLY A 1 101 ? -0.293 7.947 -5.108 1.00 86.69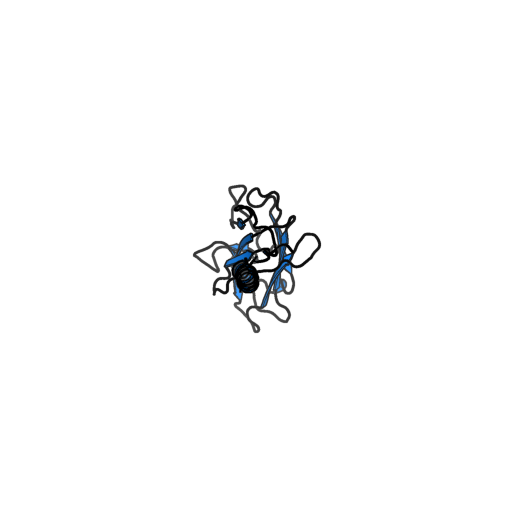 101 GLY A O 1
ATOM 792 N N . ILE A 1 102 ? -0.832 5.892 -4.347 1.00 89.31 102 ILE A N 1
ATOM 793 C CA . ILE A 1 102 ? 0.546 5.401 -4.370 1.00 89.31 102 ILE A CA 1
ATOM 794 C C . ILE A 1 102 ? 0.859 4.977 -5.807 1.00 89.31 102 ILE A C 1
ATOM 796 O O . ILE A 1 102 ? 0.369 3.957 -6.285 1.00 89.31 102 ILE A O 1
ATOM 800 N N . ASP A 1 103 ? 1.693 5.763 -6.478 1.00 87.94 103 ASP A N 1
ATOM 801 C CA . ASP A 1 103 ? 2.242 5.468 -7.792 1.00 87.94 103 ASP A CA 1
ATOM 802 C C . ASP A 1 103 ? 3.350 4.418 -7.667 1.00 87.94 103 ASP A C 1
ATOM 804 O O . ASP A 1 103 ? 4.364 4.617 -6.985 1.00 87.94 103 ASP A O 1
ATOM 808 N N . LEU A 1 104 ? 3.161 3.316 -8.385 1.00 87.19 104 LEU A N 1
ATOM 809 C CA . LEU A 1 104 ? 4.102 2.225 -8.568 1.00 87.19 104 LEU A CA 1
ATOM 810 C C . LEU A 1 104 ? 4.503 2.183 -10.042 1.00 87.19 104 LEU A C 1
ATOM 812 O O . LEU A 1 104 ? 3.675 1.924 -10.912 1.00 87.19 104 LEU A O 1
ATOM 816 N N . LEU A 1 105 ? 5.779 2.417 -10.326 1.00 86.69 105 LEU A N 1
ATOM 817 C CA . LEU A 1 105 ? 6.353 2.174 -11.642 1.00 86.69 105 LEU A CA 1
ATOM 818 C C . LEU A 1 105 ? 7.213 0.922 -11.544 1.00 86.69 105 LEU A C 1
ATOM 820 O O . LEU A 1 105 ? 8.029 0.834 -10.632 1.00 86.69 105 LEU A O 1
ATOM 824 N N . THR A 1 106 ? 7.100 -0.007 -12.489 1.00 85.81 106 THR A N 1
ATOM 825 C CA . THR A 1 106 ? 8.021 -1.150 -12.563 1.00 85.81 106 THR A CA 1
ATOM 826 C C . THR A 1 106 ? 8.643 -1.331 -13.931 1.00 85.81 106 THR A C 1
ATOM 828 O O . THR A 1 106 ? 8.024 -1.077 -14.963 1.00 85.81 106 THR A O 1
ATOM 831 N N . ASN A 1 107 ? 9.862 -1.862 -13.921 1.00 85.44 107 ASN A N 1
ATOM 832 C CA . ASN A 1 107 ? 10.630 -2.213 -15.111 1.00 85.44 107 ASN A CA 1
ATOM 833 C C . ASN A 1 107 ? 10.435 -3.687 -15.534 1.00 85.44 107 ASN A C 1
ATOM 835 O O . ASN A 1 107 ? 11.281 -4.223 -16.245 1.00 85.44 107 ASN A O 1
ATOM 839 N N . GLY A 1 108 ? 9.346 -4.333 -15.100 1.00 80.06 108 GLY A N 1
ATOM 840 C CA . GLY A 1 108 ? 9.017 -5.746 -15.344 1.00 80.06 108 GLY A CA 1
ATOM 841 C C . GLY A 1 108 ? 9.493 -6.708 -14.248 1.00 80.06 108 GLY A C 1
ATOM 842 O O . GLY A 1 108 ? 10.247 -6.321 -13.354 1.00 80.06 108 GLY A O 1
ATOM 843 N N . PHE A 1 109 ? 9.031 -7.963 -14.314 1.00 83.06 109 PHE A N 1
ATOM 844 C CA . PHE A 1 109 ? 9.266 -8.983 -13.281 1.00 83.06 109 PHE A CA 1
ATOM 845 C C . PHE A 1 109 ? 9.887 -10.262 -13.840 1.00 83.06 109 PHE A C 1
ATOM 847 O O . PHE A 1 109 ? 9.494 -10.767 -14.896 1.00 83.06 109 PHE A O 1
ATOM 854 N N . ASN A 1 110 ? 10.780 -10.861 -13.061 1.00 82.38 110 ASN A N 1
ATOM 855 C CA . ASN A 1 110 ? 11.465 -12.101 -13.406 1.00 82.38 110 ASN A CA 1
ATOM 856 C C . ASN A 1 110 ? 10.736 -13.352 -12.885 1.00 82.38 110 ASN A C 1
ATOM 858 O O . ASN A 1 110 ? 10.888 -14.429 -13.456 1.00 82.38 110 ASN A O 1
ATOM 862 N N . SER A 1 111 ? 9.932 -13.241 -11.822 1.00 83.25 111 SER A N 1
ATOM 863 C CA . SER A 1 111 ? 9.319 -14.384 -11.130 1.00 83.25 111 SER A CA 1
ATOM 864 C C . SER A 1 111 ? 7.965 -14.054 -10.467 1.00 83.25 111 SER A C 1
ATOM 866 O O . SER A 1 111 ? 6.946 -14.019 -11.165 1.00 83.25 111 SER A O 1
ATOM 868 N N . THR A 1 112 ? 7.935 -13.872 -9.144 1.00 81.12 112 THR A N 1
ATOM 869 C CA . THR A 1 112 ? 6.767 -13.733 -8.262 1.00 81.12 112 THR A CA 1
ATOM 870 C C . THR A 1 112 ? 6.144 -12.341 -8.283 1.00 81.12 112 THR A C 1
ATOM 872 O O . THR A 1 112 ? 4.981 -12.205 -7.913 1.00 81.12 112 THR A O 1
ATOM 875 N N . GLY A 1 113 ? 6.874 -11.326 -8.752 1.00 86.50 113 GLY A N 1
ATOM 876 C CA . GLY A 1 113 ? 6.391 -9.948 -8.782 1.00 86.50 113 GLY A CA 1
ATOM 877 C C . GLY A 1 113 ? 6.445 -9.258 -7.419 1.00 86.50 113 GLY A C 1
ATOM 878 O O . GLY A 1 113 ? 7.319 -9.542 -6.595 1.00 86.50 113 GLY A O 1
ATOM 879 N N . ILE A 1 114 ? 5.528 -8.317 -7.190 1.00 86.88 114 ILE A N 1
ATOM 880 C CA . ILE A 1 114 ? 5.462 -7.522 -5.957 1.00 86.88 114 ILE A CA 1
ATOM 881 C C . ILE A 1 114 ? 4.256 -7.940 -5.121 1.00 86.88 114 ILE A C 1
ATOM 883 O O . ILE A 1 114 ? 3.143 -8.117 -5.617 1.00 86.88 114 ILE A O 1
ATOM 887 N N . THR A 1 115 ? 4.472 -8.044 -3.813 1.00 88.25 115 THR A N 1
ATOM 888 C CA . THR A 1 115 ? 3.399 -8.236 -2.836 1.00 88.25 115 THR A CA 1
ATOM 889 C C . THR A 1 115 ? 3.225 -6.974 -2.003 1.00 88.25 115 THR A C 1
ATOM 891 O O . THR A 1 115 ? 4.157 -6.562 -1.312 1.00 88.25 115 THR A O 1
ATOM 894 N N . CYS A 1 116 ? 2.029 -6.389 -2.053 1.00 88.56 116 CYS A N 1
ATOM 895 C CA . CYS A 1 116 ? 1.572 -5.341 -1.149 1.00 88.56 116 CYS A CA 1
ATOM 896 C C . CYS A 1 116 ? 0.828 -5.984 0.030 1.00 88.56 116 CYS A C 1
ATOM 898 O O . CYS A 1 116 ? -0.184 -6.660 -0.158 1.00 88.56 116 CYS A O 1
ATOM 900 N N . THR A 1 117 ? 1.327 -5.789 1.248 1.00 87.81 117 THR A N 1
ATOM 901 C CA . THR A 1 117 ? 0.670 -6.247 2.477 1.00 87.81 117 THR A CA 1
ATOM 902 C C . THR A 1 117 ? 0.179 -5.053 3.274 1.00 87.81 117 THR A C 1
ATOM 904 O O . THR A 1 117 ? 0.953 -4.135 3.548 1.00 87.81 117 THR A O 1
ATOM 907 N N . ILE A 1 118 ? -1.090 -5.100 3.675 1.00 86.38 118 ILE A N 1
ATOM 908 C CA . ILE A 1 118 ? -1.729 -4.107 4.534 1.00 86.38 118 ILE A CA 1
ATOM 909 C C . ILE A 1 118 ? -2.056 -4.772 5.863 1.00 86.38 118 ILE A C 1
ATOM 911 O O . ILE A 1 118 ? -2.854 -5.707 5.910 1.00 86.38 118 ILE A O 1
ATOM 915 N N . THR A 1 119 ? -1.431 -4.300 6.932 1.00 87.44 119 THR A N 1
ATOM 916 C CA . THR A 1 119 ? -1.603 -4.827 8.285 1.00 87.44 119 THR A CA 1
ATOM 917 C C . THR A 1 119 ? -2.384 -3.838 9.130 1.00 87.44 119 THR A C 1
ATOM 919 O O . THR A 1 119 ? -2.045 -2.657 9.173 1.00 87.44 119 THR A O 1
ATOM 922 N N . PHE A 1 120 ? -3.395 -4.335 9.837 1.00 83.69 120 PHE A N 1
ATOM 923 C CA . PHE A 1 120 ? -4.217 -3.542 10.746 1.00 83.69 120 PHE A CA 1
ATOM 924 C C . PHE A 1 120 ? -3.877 -3.853 12.200 1.00 83.69 120 PHE A C 1
ATOM 926 O O . PHE A 1 120 ? -3.791 -5.028 12.571 1.00 83.69 120 PHE A O 1
ATOM 933 N N . SER A 1 121 ? -3.731 -2.820 13.039 1.00 85.44 121 SER A N 1
ATOM 934 C CA . SER A 1 121 ? -3.493 -3.008 14.480 1.00 85.44 121 SER A CA 1
ATOM 935 C C . SER A 1 121 ? -4.708 -3.578 15.221 1.00 85.44 121 SER A C 1
ATOM 937 O O . SER A 1 121 ? -4.557 -4.269 16.231 1.00 85.44 121 SER A O 1
ATOM 939 N N . LYS A 1 122 ? -5.911 -3.334 14.691 1.00 80.88 122 LYS A N 1
ATOM 940 C CA . LYS A 1 122 ? -7.200 -3.821 15.193 1.00 80.88 122 LYS A CA 1
ATOM 941 C C . LYS A 1 122 ? -8.080 -4.282 14.028 1.00 80.88 122 LYS A C 1
ATOM 943 O O . LYS A 1 122 ? -7.853 -3.862 12.895 1.00 80.88 122 LYS A O 1
ATOM 948 N N . PRO A 1 123 ? -9.093 -5.125 14.275 1.00 73.12 123 PRO A N 1
ATOM 949 C CA . PRO A 1 123 ? -10.059 -5.485 13.246 1.00 73.12 123 PRO A CA 1
ATOM 950 C C . PRO A 1 123 ? -10.772 -4.245 12.677 1.00 73.12 123 PRO A C 1
ATOM 952 O O . PRO A 1 123 ? -11.277 -3.422 13.435 1.00 73.12 123 PRO A O 1
ATOM 955 N N . VAL A 1 124 ? -10.837 -4.128 11.350 1.00 71.06 124 VAL A N 1
ATOM 956 C CA . VAL A 1 124 ? -11.601 -3.081 10.640 1.00 71.06 124 VAL A CA 1
ATOM 957 C C . VAL A 1 124 ? -12.777 -3.711 9.892 1.00 71.06 124 VAL A C 1
ATOM 959 O O . VAL A 1 124 ? -12.871 -4.933 9.859 1.00 71.06 124 VAL A O 1
ATOM 962 N N . TYR A 1 125 ? -13.694 -2.919 9.328 1.00 69.69 125 TYR A N 1
ATOM 963 C CA . TYR A 1 125 ? -14.735 -3.436 8.422 1.00 69.69 125 TYR A CA 1
ATOM 964 C C . TYR A 1 125 ? -14.457 -3.057 6.974 1.00 69.69 125 TYR A C 1
ATOM 966 O O . TYR A 1 125 ? -14.586 -3.902 6.095 1.00 69.69 125 TYR A O 1
ATOM 974 N N . ALA A 1 126 ? -14.032 -1.822 6.709 1.00 70.50 126 ALA A N 1
ATOM 975 C CA . ALA A 1 126 ? -13.517 -1.475 5.398 1.00 70.50 126 ALA A CA 1
ATOM 976 C C . ALA A 1 126 ? -12.399 -0.433 5.450 1.00 70.50 126 ALA A C 1
ATOM 978 O O . ALA A 1 126 ? -12.390 0.451 6.306 1.00 70.50 126 ALA A O 1
ATOM 979 N N . LEU A 1 127 ? -11.477 -0.531 4.495 1.00 76.69 127 LEU A N 1
ATOM 980 C CA . LEU A 1 127 ? -10.462 0.477 4.211 1.00 76.69 127 LEU A CA 1
ATOM 981 C C . LEU A 1 127 ? -10.449 0.751 2.704 1.00 76.69 127 LEU A C 1
ATOM 983 O O . LEU A 1 127 ? -10.200 -0.162 1.922 1.00 76.69 127 LEU A O 1
ATOM 987 N N . SER A 1 128 ? -10.665 1.992 2.285 1.00 78.38 128 SER A N 1
ATOM 988 C CA . SER A 1 128 ? -10.445 2.414 0.899 1.00 78.38 128 SER A CA 1
ATOM 989 C C . SER A 1 128 ? -9.085 3.080 0.733 1.00 78.38 128 SER A C 1
ATOM 991 O O . SER A 1 128 ? -8.666 3.894 1.561 1.00 78.38 128 SER A O 1
ATOM 993 N N . PHE A 1 129 ? -8.388 2.746 -0.348 1.00 79.81 129 PHE A N 1
ATOM 994 C CA . PHE A 1 129 ? -7.147 3.408 -0.732 1.00 79.81 129 PHE A CA 1
ATOM 995 C C . PHE A 1 129 ? -6.868 3.205 -2.224 1.00 79.81 129 PHE A C 1
ATOM 997 O O . PHE A 1 129 ? -7.266 2.205 -2.824 1.00 79.81 129 PHE A O 1
ATOM 1004 N N . ASP A 1 130 ? -6.120 4.144 -2.796 1.00 82.62 130 ASP A N 1
ATOM 1005 C CA . ASP A 1 130 ? -5.713 4.095 -4.198 1.00 82.62 130 ASP A CA 1
ATOM 1006 C C . ASP A 1 130 ? -4.250 3.673 -4.347 1.00 82.62 130 ASP A C 1
ATOM 1008 O O . ASP A 1 130 ? -3.343 4.289 -3.776 1.00 82.62 130 ASP A O 1
ATOM 1012 N N . ILE A 1 131 ? -4.013 2.633 -5.148 1.00 83.50 131 ILE A N 1
ATOM 1013 C CA . ILE A 1 131 ? -2.690 2.290 -5.677 1.00 83.50 131 ILE A CA 1
ATOM 1014 C C . ILE A 1 131 ? -2.798 2.309 -7.188 1.00 83.50 131 ILE A C 1
ATOM 1016 O O . ILE A 1 131 ? -3.682 1.690 -7.777 1.00 83.50 131 ILE A O 1
ATOM 1020 N N . HIS A 1 132 ? -1.853 2.977 -7.823 1.00 81.81 132 HIS A N 1
ATOM 1021 C CA . HIS A 1 132 ? -1.767 3.006 -9.263 1.00 81.81 132 HIS A CA 1
ATOM 1022 C C . HIS A 1 132 ? -0.480 2.337 -9.700 1.00 81.81 132 HIS A C 1
ATOM 1024 O O . HIS A 1 132 ? 0.600 2.672 -9.217 1.00 81.81 132 HIS A O 1
ATOM 1030 N N . HIS A 1 133 ? -0.584 1.407 -10.636 1.00 82.38 133 HIS A N 1
ATOM 1031 C CA . HIS A 1 133 ? 0.569 0.679 -11.130 1.00 82.38 133 HIS A CA 1
ATOM 1032 C C . HIS A 1 133 ? 0.709 0.834 -12.640 1.00 82.38 133 HIS A C 1
ATOM 1034 O O . HIS A 1 133 ? -0.274 0.783 -13.374 1.00 82.38 133 HIS A O 1
ATOM 1040 N N . ILE A 1 134 ? 1.946 1.060 -13.084 1.00 78.88 134 ILE A N 1
ATOM 1041 C CA . ILE A 1 134 ? 2.339 1.054 -14.488 1.00 78.88 134 ILE A CA 1
ATOM 1042 C C . ILE A 1 134 ? 3.593 0.194 -14.646 1.00 78.88 134 ILE A C 1
ATOM 1044 O O . ILE A 1 134 ? 4.585 0.368 -13.934 1.00 78.88 134 ILE A O 1
ATOM 1048 N N . ASN A 1 135 ? 3.577 -0.693 -15.636 1.00 77.12 135 ASN A N 1
ATOM 1049 C CA . ASN A 1 135 ? 4.745 -1.431 -16.099 1.00 77.12 135 ASN A CA 1
ATOM 1050 C C . ASN A 1 135 ? 5.193 -0.880 -17.457 1.00 77.12 135 ASN A C 1
ATOM 1052 O O . ASN A 1 135 ? 4.373 -0.780 -18.367 1.00 77.12 135 ASN A O 1
ATOM 1056 N N . VAL A 1 136 ? 6.465 -0.494 -17.599 1.00 66.44 136 VAL A N 1
ATOM 1057 C CA . VAL A 1 136 ? 6.915 0.220 -18.810 1.00 66.44 136 VAL A CA 1
ATOM 1058 C C . VAL A 1 136 ? 7.892 -0.580 -19.672 1.00 66.44 136 VAL A C 1
ATOM 1060 O O . VAL A 1 136 ? 7.902 -0.362 -20.881 1.00 66.44 136 VAL A O 1
ATOM 1063 N N . TYR A 1 137 ? 8.691 -1.508 -19.123 1.00 61.31 137 TYR A N 1
ATOM 1064 C CA . TYR A 1 137 ? 9.939 -1.866 -19.821 1.00 61.31 137 TYR A CA 1
ATOM 1065 C C . TYR A 1 137 ? 10.329 -3.337 -20.043 1.00 61.31 137 TYR A C 1
ATOM 1067 O O . TYR A 1 137 ? 11.346 -3.511 -20.699 1.00 61.31 137 TYR A O 1
ATOM 1075 N N . ASN A 1 138 ? 9.601 -4.394 -19.649 1.00 57.38 138 ASN A N 1
ATOM 1076 C CA . ASN A 1 138 ? 10.049 -5.777 -19.957 1.00 57.38 138 ASN A CA 1
ATOM 1077 C C . ASN A 1 138 ? 8.936 -6.846 -20.024 1.00 57.38 138 ASN A C 1
ATOM 1079 O O . ASN A 1 138 ? 7.758 -6.581 -19.795 1.00 57.38 138 ASN A O 1
ATOM 1083 N N . VAL A 1 139 ? 9.358 -8.076 -20.355 1.00 59.00 139 VAL A N 1
ATOM 1084 C CA . VAL A 1 139 ? 8.587 -9.334 -20.358 1.00 59.00 139 VAL A CA 1
ATOM 1085 C C . VAL A 1 139 ? 7.964 -9.611 -18.982 1.00 59.00 139 VAL A C 1
ATOM 1087 O O . VAL A 1 139 ? 8.594 -9.363 -17.958 1.00 59.00 139 VAL A O 1
ATOM 1090 N N . ASN A 1 140 ? 6.760 -10.194 -18.975 1.00 61.00 140 ASN A N 1
ATOM 1091 C CA . ASN A 1 140 ? 5.869 -10.380 -17.818 1.00 61.00 140 ASN A CA 1
ATOM 1092 C C . ASN A 1 140 ? 5.282 -9.055 -17.294 1.00 61.00 140 ASN A C 1
ATOM 1094 O O . ASN A 1 140 ? 5.956 -8.283 -16.614 1.00 61.00 140 ASN A O 1
ATOM 1098 N N . GLY A 1 141 ? 4.003 -8.837 -17.636 1.00 60.12 141 GLY A N 1
ATOM 1099 C CA . GLY A 1 141 ? 3.172 -7.695 -17.239 1.00 60.12 141 GLY A CA 1
ATOM 1100 C C . GLY A 1 141 ? 2.872 -7.638 -15.737 1.00 60.12 141 GLY A C 1
ATOM 1101 O O . GLY A 1 141 ? 3.713 -7.971 -14.910 1.00 60.12 141 GLY A O 1
ATOM 1102 N N . ASP A 1 142 ? 1.675 -7.201 -15.363 1.00 62.31 142 ASP A N 1
ATOM 1103 C CA . ASP A 1 142 ? 1.327 -6.929 -13.965 1.00 62.31 142 ASP A CA 1
ATOM 1104 C C . ASP A 1 142 ? 1.312 -8.214 -13.114 1.00 62.31 142 ASP A C 1
ATOM 1106 O O . ASP A 1 142 ? 0.524 -9.132 -13.345 1.00 62.31 142 ASP A O 1
ATOM 1110 N N . LYS A 1 143 ? 2.195 -8.287 -12.108 1.00 69.94 143 LYS A N 1
ATOM 1111 C CA . LYS A 1 143 ? 2.243 -9.358 -11.100 1.00 69.94 143 LYS A CA 1
ATOM 1112 C C . LYS A 1 143 ? 2.193 -8.739 -9.710 1.00 69.94 143 LYS A C 1
ATOM 1114 O O . LYS A 1 143 ? 3.225 -8.487 -9.087 1.00 69.94 143 LYS A O 1
ATOM 1119 N N . TYR A 1 144 ? 0.970 -8.479 -9.259 1.00 66.81 144 TYR A N 1
ATOM 1120 C CA . TYR A 1 144 ? 0.690 -7.874 -7.964 1.00 66.81 144 TYR A CA 1
ATOM 1121 C C . TYR A 1 144 ? -0.196 -8.777 -7.137 1.00 66.81 144 TYR A C 1
ATOM 1123 O O . TYR A 1 144 ? -1.260 -9.202 -7.579 1.00 66.81 144 TYR A O 1
ATOM 1131 N N . THR A 1 145 ? 0.238 -9.025 -5.908 1.00 73.12 145 THR A N 1
ATOM 1132 C CA . THR A 1 145 ? -0.618 -9.604 -4.876 1.00 73.12 145 THR A CA 1
ATOM 1133 C C . THR A 1 145 ? -0.887 -8.543 -3.828 1.00 73.12 145 THR A C 1
ATOM 1135 O O . THR A 1 145 ? 0.042 -7.893 -3.351 1.00 73.12 145 THR A O 1
ATOM 1138 N N . ILE A 1 146 ? -2.155 -8.367 -3.470 1.00 72.38 146 ILE A N 1
ATOM 1139 C CA . ILE A 1 146 ? -2.569 -7.502 -2.367 1.00 72.38 146 ILE A CA 1
ATOM 1140 C C . ILE A 1 146 ? -3.136 -8.405 -1.284 1.00 72.38 146 ILE A C 1
ATOM 1142 O O . ILE A 1 146 ? -3.927 -9.299 -1.573 1.00 72.38 146 ILE A O 1
ATOM 1146 N N . THR A 1 147 ? -2.686 -8.233 -0.047 1.00 73.00 147 THR A N 1
ATOM 1147 C CA . THR A 1 147 ? -3.112 -9.063 1.086 1.00 73.00 147 THR A CA 1
ATOM 1148 C C . THR A 1 147 ? -3.393 -8.186 2.297 1.00 73.00 147 THR A C 1
ATOM 1150 O O . THR A 1 147 ? -2.549 -7.380 2.685 1.00 73.00 147 THR A O 1
ATOM 1153 N N . GLY A 1 148 ? -4.566 -8.356 2.909 1.00 73.31 148 GLY A N 1
ATOM 1154 C CA . GLY A 1 148 ? -4.880 -7.788 4.219 1.00 73.31 148 GLY A CA 1
ATOM 1155 C C . GLY A 1 148 ? -4.481 -8.764 5.324 1.00 73.31 148 GLY A C 1
ATOM 1156 O O . GLY A 1 148 ? -4.748 -9.959 5.194 1.00 73.31 148 GLY A O 1
ATOM 1157 N N . LYS A 1 149 ? -3.848 -8.288 6.399 1.00 76.38 149 LYS A N 1
ATOM 1158 C CA . LYS A 1 149 ? -3.484 -9.104 7.566 1.00 76.38 149 LYS A CA 1
ATOM 1159 C C . LYS A 1 149 ? -3.853 -8.434 8.886 1.00 76.38 149 LYS A C 1
ATOM 1161 O O . LYS A 1 149 ? -3.843 -7.209 8.999 1.00 76.38 149 LYS A O 1
ATOM 1166 N N . ASN A 1 150 ? -4.145 -9.242 9.902 1.00 75.00 150 ASN A N 1
ATOM 1167 C CA . ASN A 1 150 ? -4.195 -8.768 11.288 1.00 75.00 150 ASN A CA 1
ATOM 1168 C C . ASN A 1 150 ? -2.779 -8.759 11.912 1.00 75.00 150 ASN A C 1
ATOM 1170 O O . ASN A 1 150 ? -1.811 -9.227 11.307 1.00 75.00 150 ASN A O 1
ATOM 1174 N N . THR A 1 151 ? -2.649 -8.280 13.151 1.00 72.19 151 THR A N 1
ATOM 1175 C CA . THR A 1 151 ? -1.371 -8.272 13.896 1.00 72.19 151 THR A CA 1
ATOM 1176 C C . THR A 1 151 ? -0.782 -9.656 14.182 1.00 72.19 151 THR A C 1
ATOM 1178 O O . THR A 1 151 ? 0.404 -9.757 14.484 1.00 72.19 151 THR A O 1
ATOM 1181 N N . LYS A 1 152 ? -1.577 -10.727 14.075 1.00 76.44 152 LYS A N 1
ATOM 1182 C CA . LYS A 1 152 ? -1.135 -12.123 14.230 1.00 76.44 152 LYS A CA 1
ATOM 1183 C C . LYS A 1 152 ? -0.643 -12.736 12.913 1.00 76.44 152 LYS A C 1
ATOM 1185 O O . LYS A 1 152 ? -0.099 -13.835 12.923 1.00 76.44 152 LYS A O 1
ATOM 1190 N N . GLY A 1 153 ? -0.789 -12.019 11.796 1.00 74.44 153 GLY A N 1
ATOM 1191 C CA . GLY A 1 153 ? -0.392 -12.465 10.462 1.00 74.44 153 GLY A CA 1
ATOM 1192 C C . GLY A 1 153 ? -1.470 -13.244 9.702 1.00 74.44 153 GLY A C 1
ATOM 1193 O O . GLY A 1 153 ? -1.196 -13.682 8.581 1.00 74.44 153 GLY A O 1
ATOM 1194 N N . ASP A 1 154 ? -2.675 -13.387 10.264 1.00 72.19 154 ASP A N 1
ATOM 1195 C CA . ASP A 1 154 ? -3.788 -14.081 9.615 1.00 72.19 154 ASP A CA 1
ATOM 1196 C C . ASP A 1 154 ? -4.301 -13.265 8.429 1.00 72.19 154 ASP A C 1
ATOM 1198 O O . ASP A 1 154 ? -4.423 -12.040 8.515 1.00 72.19 154 ASP A O 1
ATOM 1202 N N . THR A 1 155 ? -4.613 -13.947 7.324 1.00 71.50 155 THR A N 1
ATOM 1203 C CA . THR A 1 155 ? -5.144 -13.289 6.124 1.00 71.50 155 THR A CA 1
ATOM 1204 C C . THR A 1 155 ? -6.588 -12.867 6.349 1.00 71.50 155 THR A C 1
ATOM 1206 O O . THR A 1 155 ? -7.425 -13.661 6.772 1.00 71.50 155 THR A O 1
ATOM 1209 N N . ILE A 1 156 ? -6.872 -11.616 6.018 1.00 67.69 156 ILE A N 1
ATOM 1210 C CA . ILE A 1 156 ? -8.201 -11.028 6.032 1.00 67.69 156 ILE A CA 1
ATOM 1211 C C . ILE A 1 156 ? -8.771 -11.101 4.611 1.00 67.69 156 ILE A C 1
ATOM 1213 O O . ILE A 1 156 ? -8.079 -10.754 3.650 1.00 67.69 156 ILE A O 1
ATOM 1217 N N . TYR A 1 157 ? -10.020 -11.556 4.471 1.00 57.69 157 TYR A N 1
ATOM 1218 C CA . TYR A 1 157 ? -10.681 -11.653 3.167 1.00 57.69 157 TYR A CA 1
ATOM 1219 C C . TYR A 1 157 ? -10.788 -10.286 2.490 1.00 57.69 157 TYR A C 1
ATOM 1221 O O . TYR A 1 157 ? -11.118 -9.293 3.132 1.00 57.69 157 TYR A O 1
ATOM 1229 N N . LEU A 1 158 ? -10.495 -10.259 1.188 1.00 55.12 158 LEU A N 1
ATOM 1230 C CA . LEU A 1 158 ? -10.505 -9.063 0.352 1.00 55.12 158 LEU A CA 1
ATOM 1231 C C . LEU A 1 158 ? -11.661 -9.128 -0.639 1.00 55.12 158 LEU A C 1
ATOM 1233 O O . LEU A 1 158 ? -11.826 -10.139 -1.319 1.00 55.12 158 LEU A O 1
ATOM 1237 N N . ASN A 1 159 ? -12.401 -8.032 -0.788 1.00 49.03 159 ASN A N 1
ATOM 1238 C CA . ASN A 1 159 ? -13.343 -7.863 -1.890 1.00 49.03 159 ASN A CA 1
ATOM 1239 C C . ASN A 1 159 ? -12.839 -6.771 -2.841 1.00 49.03 159 ASN A C 1
ATOM 1241 O O . ASN A 1 159 ? -13.132 -5.602 -2.640 1.00 49.03 159 ASN A O 1
ATOM 1245 N N . LEU A 1 160 ? -12.044 -7.144 -3.846 1.00 49.25 160 LEU A N 1
ATOM 1246 C CA . LEU A 1 160 ? -11.486 -6.201 -4.820 1.00 49.25 160 LEU A CA 1
ATOM 1247 C C . LEU A 1 160 ? -12.479 -5.992 -5.981 1.00 49.25 160 LEU A C 1
ATOM 1249 O O . LEU A 1 160 ? -12.712 -6.942 -6.733 1.00 49.25 160 LEU A O 1
ATOM 1253 N N . PRO A 1 161 ? -13.052 -4.791 -6.193 1.00 40.47 161 PRO A N 1
ATOM 1254 C CA . PRO A 1 161 ? -13.792 -4.518 -7.420 1.00 40.47 161 PRO A CA 1
ATOM 1255 C C . PRO A 1 161 ? -12.825 -4.458 -8.616 1.00 40.47 161 PRO A C 1
ATOM 1257 O O . PRO A 1 161 ? -11.829 -3.739 -8.603 1.00 40.47 161 PRO A O 1
ATOM 1260 N N . LEU A 1 162 ? -13.121 -5.233 -9.662 1.00 30.64 162 LEU A N 1
ATOM 1261 C CA . LEU A 1 162 ? -12.385 -5.242 -10.931 1.00 30.64 162 LEU A CA 1
ATOM 1262 C C . LEU A 1 162 ? -12.628 -3.931 -11.695 1.00 30.64 162 LEU A C 1
ATOM 1264 O O . LEU A 1 162 ? -13.713 -3.725 -12.236 1.00 30.64 162 LEU A O 1
ATOM 1268 N N . LEU A 1 163 ? -11.618 -3.067 -11.793 1.00 28.62 163 LEU A N 1
ATOM 1269 C CA . LEU A 1 163 ? -11.601 -1.955 -12.744 1.00 28.62 163 LEU A CA 1
ATOM 1270 C C . LEU A 1 163 ? -10.181 -1.694 -13.252 1.00 28.62 163 LEU A C 1
ATOM 1272 O O . LEU A 1 163 ? -9.197 -1.904 -12.552 1.00 28.62 163 LEU A O 1
ATOM 1276 N N . HIS A 1 164 ? -10.098 -1.176 -14.480 1.00 34.19 164 HIS A N 1
ATOM 1277 C CA . HIS A 1 164 ? -8.868 -0.750 -15.166 1.00 34.19 164 HIS A CA 1
ATOM 1278 C C . HIS A 1 164 ? -8.108 0.395 -14.450 1.00 34.19 164 HIS A C 1
ATOM 1280 O O . HIS A 1 164 ? -7.083 0.854 -14.939 1.00 34.19 164 HIS A O 1
ATOM 1286 N N . HIS A 1 165 ? -8.625 0.852 -13.306 1.00 44.72 165 HIS A N 1
ATOM 1287 C CA . HIS A 1 165 ? -7.971 1.659 -12.282 1.00 44.72 165 HIS A CA 1
ATOM 1288 C C . HIS A 1 165 ? -8.178 0.903 -10.966 1.00 44.72 165 HIS A C 1
ATOM 1290 O O . HIS A 1 165 ? -9.321 0.604 -10.614 1.00 44.72 165 HIS A O 1
ATOM 1296 N N . LEU A 1 166 ? -7.104 0.560 -10.257 1.00 46.06 166 LEU A N 1
ATOM 1297 C CA . LEU A 1 166 ? -7.198 -0.251 -9.046 1.00 46.06 166 LEU A CA 1
ATOM 1298 C C . LEU A 1 166 ? -7.578 0.633 -7.839 1.00 46.06 166 LEU A C 1
ATOM 1300 O O . LEU A 1 166 ? -6.765 0.876 -6.953 1.00 46.06 166 LEU A O 1
ATOM 1304 N N . HIS A 1 167 ? -8.818 1.136 -7.818 1.00 44.00 167 HIS A N 1
ATOM 1305 C CA . HIS A 1 167 ? -9.425 1.677 -6.598 1.00 44.00 167 HIS A CA 1
ATOM 1306 C C . HIS A 1 167 ? -9.790 0.490 -5.704 1.00 44.00 167 HIS A C 1
ATOM 1308 O O . HIS A 1 167 ? -10.734 -0.259 -5.982 1.00 44.00 167 HIS A O 1
ATOM 1314 N N . ILE A 1 168 ? -9.002 0.275 -4.655 1.00 47.44 168 ILE A N 1
ATOM 1315 C CA . ILE A 1 168 ? -9.141 -0.897 -3.797 1.00 47.44 168 ILE A CA 1
ATOM 1316 C C . ILE A 1 168 ? -10.045 -0.525 -2.637 1.00 47.44 168 ILE A C 1
ATOM 1318 O O . ILE A 1 168 ? -9.647 0.178 -1.709 1.00 47.44 168 ILE A O 1
ATOM 1322 N N . LEU A 1 169 ? -11.271 -1.038 -2.679 1.00 40.97 169 LEU A N 1
ATOM 1323 C CA . LEU A 1 169 ? -12.109 -1.110 -1.494 1.00 40.97 169 LEU A CA 1
ATOM 1324 C C . LEU A 1 169 ? -11.774 -2.406 -0.760 1.00 40.97 169 LEU A C 1
ATOM 1326 O O . LEU A 1 169 ? -12.145 -3.488 -1.193 1.00 40.97 169 LEU A O 1
ATOM 1330 N N . LEU A 1 170 ? -11.062 -2.317 0.353 1.00 44.06 170 LEU A N 1
ATOM 1331 C CA . LEU A 1 170 ? -10.856 -3.456 1.231 1.00 44.06 170 LEU A CA 1
ATOM 1332 C C . LEU A 1 170 ? -12.118 -3.616 2.083 1.00 44.06 170 LEU A C 1
ATOM 1334 O O . LEU A 1 170 ? -12.384 -2.750 2.905 1.00 44.06 170 LEU A O 1
ATOM 1338 N N . ILE A 1 171 ? -12.894 -4.686 1.905 1.00 37.28 171 ILE A N 1
ATOM 1339 C CA . ILE A 1 171 ? -13.962 -5.068 2.845 1.00 37.28 171 ILE A CA 1
ATOM 1340 C C . ILE A 1 171 ? -13.422 -6.204 3.706 1.00 37.28 171 ILE A C 1
ATOM 1342 O O . ILE A 1 171 ? -13.212 -7.305 3.212 1.00 37.28 171 ILE A O 1
ATOM 1346 N N . VAL A 1 172 ? -13.182 -5.923 4.980 1.00 37.16 172 VAL A N 1
ATOM 1347 C CA . VAL A 1 172 ? -12.730 -6.871 5.992 1.00 37.16 172 VAL A CA 1
ATOM 1348 C C . VAL A 1 172 ? -13.929 -7.589 6.589 1.00 37.16 172 VAL A C 1
ATOM 1350 O O . VAL A 1 172 ? -14.722 -7.030 7.347 1.00 37.16 172 VAL A O 1
ATOM 1353 N N . GLN A 1 173 ? -14.033 -8.870 6.262 1.00 30.58 173 GLN A N 1
ATOM 1354 C CA . GLN A 1 173 ? -14.964 -9.783 6.901 1.00 30.58 173 GLN A CA 1
ATOM 1355 C C . GLN A 1 173 ? -14.255 -10.404 8.116 1.00 30.58 173 GLN A C 1
ATOM 1357 O O . GLN A 1 173 ? -13.305 -11.170 7.956 1.00 30.58 173 GLN A O 1
ATOM 1362 N N . GLN A 1 174 ? -14.647 -10.010 9.331 1.00 33.62 174 GLN A N 1
ATOM 1363 C CA . GLN A 1 174 ? -14.133 -10.622 10.563 1.00 33.62 174 GLN A CA 1
ATOM 1364 C C . GLN A 1 174 ? -14.687 -12.041 10.672 1.00 33.62 174 GLN A C 1
ATOM 1366 O O . GLN A 1 174 ? -15.900 -12.186 10.598 1.00 33.62 174 GLN A O 1
ATOM 1371 N N . VAL A 1 175 ? -13.836 -13.061 10.820 1.00 34.59 175 VAL A N 1
ATOM 1372 C CA . VAL A 1 175 ? -14.265 -14.442 11.121 1.00 34.59 175 VAL A CA 1
ATOM 1373 C C . VAL A 1 175 ? -14.427 -14.612 12.622 1.00 34.59 175 VAL A C 1
ATOM 1375 O O . VAL A 1 175 ? -13.500 -14.184 13.346 1.00 34.59 175 VAL A O 1
#

Secondary structure (DSSP, 8-state):
-HHHHHHHHHHHHHHS--------SSPPPPTT-EEE--B-SS--STT-B---TT-SEEEE-SGGGSS--EEEEEEESGGGB-BSSSBSSEEESSS-SSS-EEEEEE---SSS-EEEEEEESS--SEEEEEEEEEE-SSSS---EEEEEEETT-PEEP------SS-EEEEE----

pLDDT: mean 73.17, std 17.86, range [28.62, 96.62]

Foldseek 3Di:
DVVVVVVVVVVVVVVPPPDPPDPPVDDDDDPPLEFEAAEDCDDPDLQHDFDDFLDFKDWRACHVVVRKIKMKGKDDPSVQFDDDVTTPQGWDCPLPVVGTARETEGQADDPQAMEIEIEMADQTFKYWGFYGYDYDHDPHPDRYHYFYAYPVRDTFDADFDDDPGRGGIGGGDDD

Organism: NCBI:txid504487